Protein AF-A0AAD7NVA6-F1 (afdb_monomer)

Sequence (91 aa):
LCHDLWKMKFPAMPDLSIGLIFGCGLTEIKNSKGKRVAEANRLFKILVSESAFLIWKFRCDRRMSRKSYHSDSEIHNSWIACINKRLKMSI

Radius of gyration: 14.75 Å; Cα contacts (8 Å, |Δi|>4): 49; chains: 1; bounding box: 30×26×47 Å

Secondary structure (DSSP, 8-state):
-HHHHHHHH-S-PPP--HHHHHTTTT---B-TTS-B-HHHHHHHHHHHHHHHHHHHHHHHHHHHH------HHHHHHHHHHHHHHHHHTT-

Nearest PDB structures (foldseek):
  9e8g-assembly1_E  TM=2.806E-01  e=9.425E+00  Homo sapiens

pLDDT: mean 78.28, std 8.32, range [47.78, 88.81]

Foldseek 3Di:
DLVVVLVVPDPDDPDDDPCCLVCLLVDFDADPVRDGDPVSSLSSSQSSPLVVVLVVVQVVCCVPVVDDDDDPVRSVVSSVVSSVVVVVVVD

Structure (mmCIF, N/CA/C/O backbone):
data_AF-A0AAD7NVA6-F1
#
_entry.id   AF-A0AAD7NVA6-F1
#
loop_
_atom_site.group_PDB
_atom_site.id
_atom_site.type_symbol
_atom_site.label_atom_id
_atom_site.label_alt_id
_atom_site.label_comp_id
_atom_site.label_asym_id
_atom_site.label_entity_id
_atom_site.label_seq_id
_atom_site.pdbx_PDB_ins_code
_atom_site.Cartn_x
_atom_site.Cartn_y
_atom_site.Cartn_z
_atom_site.occupancy
_atom_site.B_iso_or_equiv
_atom_site.auth_seq_id
_atom_site.auth_comp_id
_atom_site.auth_asym_id
_atom_site.auth_atom_id
_atom_site.pdbx_PDB_model_num
ATOM 1 N N . LEU A 1 1 ? 6.444 -6.773 1.671 1.00 70.38 1 LEU A N 1
ATOM 2 C CA . LEU A 1 1 ? 6.444 -5.287 1.697 1.00 70.38 1 LEU A CA 1
ATOM 3 C C . LEU A 1 1 ? 5.256 -4.715 2.471 1.00 70.38 1 LEU A C 1
ATOM 5 O O . LEU A 1 1 ? 5.445 -4.243 3.582 1.00 70.38 1 LEU A O 1
ATOM 9 N N . CYS A 1 2 ? 4.031 -4.770 1.935 1.00 71.00 2 CYS A N 1
ATOM 10 C CA . CYS A 1 2 ? 2.855 -4.185 2.601 1.00 71.00 2 CYS A CA 1
ATOM 11 C C . CYS A 1 2 ? 2.547 -4.819 3.970 1.00 71.00 2 CYS A C 1
ATOM 13 O O . CYS A 1 2 ? 2.282 -4.113 4.939 1.00 71.00 2 CYS A O 1
ATOM 15 N N . HIS A 1 3 ? 2.613 -6.148 4.051 1.00 73.69 3 HIS A N 1
ATOM 16 C CA . HIS A 1 3 ? 2.350 -6.891 5.283 1.00 73.69 3 HIS A CA 1
ATOM 17 C C . HIS A 1 3 ? 3.405 -6.603 6.371 1.00 73.69 3 HIS A C 1
ATOM 19 O O . HIS A 1 3 ? 3.076 -6.531 7.553 1.00 73.69 3 HIS A O 1
ATOM 25 N N . ASP A 1 4 ? 4.658 -6.377 5.970 1.00 78.25 4 ASP A N 1
ATOM 26 C CA . ASP A 1 4 ? 5.771 -6.111 6.890 1.00 78.25 4 ASP A CA 1
ATOM 27 C C . ASP A 1 4 ? 5.646 -4.721 7.528 1.00 78.25 4 ASP A C 1
ATOM 29 O O . ASP A 1 4 ? 5.772 -4.589 8.743 1.00 78.25 4 ASP A O 1
ATOM 33 N N . LEU A 1 5 ? 5.294 -3.696 6.737 1.00 75.69 5 LEU A N 1
ATOM 34 C CA . LEU A 1 5 ? 5.006 -2.354 7.265 1.00 75.69 5 LEU A CA 1
ATOM 35 C C . LEU A 1 5 ? 3.775 -2.334 8.177 1.00 75.69 5 LEU A C 1
ATOM 37 O O . LEU A 1 5 ? 3.741 -1.578 9.146 1.00 75.69 5 LEU A O 1
ATOM 41 N N . TRP A 1 6 ? 2.762 -3.156 7.886 1.00 76.50 6 TRP A N 1
ATOM 42 C CA . TRP A 1 6 ? 1.581 -3.264 8.742 1.00 76.50 6 TRP A CA 1
ATOM 43 C C . TRP A 1 6 ? 1.932 -3.830 10.121 1.00 76.50 6 TRP A C 1
ATOM 45 O O . TRP A 1 6 ? 1.585 -3.230 11.141 1.00 76.50 6 TRP A O 1
ATOM 55 N N . LYS A 1 7 ? 2.680 -4.942 10.146 1.00 76.38 7 LYS A N 1
ATOM 56 C CA . LYS A 1 7 ? 3.109 -5.625 11.376 1.00 76.38 7 LYS A CA 1
ATOM 57 C C . LYS A 1 7 ? 3.928 -4.745 12.316 1.00 76.38 7 LYS A C 1
ATOM 59 O O . LYS A 1 7 ? 3.887 -4.962 13.520 1.00 76.38 7 LYS A O 1
ATOM 64 N N . MET A 1 8 ? 4.635 -3.741 11.795 1.00 75.69 8 MET A N 1
ATOM 65 C CA . MET A 1 8 ? 5.377 -2.790 12.629 1.00 75.69 8 MET A CA 1
ATOM 66 C C . MET A 1 8 ? 4.472 -1.931 13.522 1.00 75.69 8 MET A C 1
ATOM 68 O O . MET A 1 8 ? 4.910 -1.501 14.586 1.00 75.69 8 MET A O 1
ATOM 72 N N . LYS A 1 9 ? 3.231 -1.650 13.101 1.00 70.50 9 LYS A N 1
ATOM 73 C CA . LYS A 1 9 ? 2.344 -0.695 13.789 1.00 70.50 9 LYS A CA 1
ATOM 74 C C . LYS A 1 9 ? 1.094 -1.343 14.383 1.00 70.50 9 LYS A C 1
ATOM 76 O O . LYS A 1 9 ? 0.578 -0.841 15.379 1.00 70.50 9 LYS A O 1
ATOM 81 N N . PHE A 1 10 ? 0.607 -2.442 13.801 1.00 74.69 10 PHE A N 1
ATOM 82 C CA . PHE A 1 10 ? -0.603 -3.127 14.254 1.00 74.69 10 PHE A CA 1
ATOM 83 C C . PHE A 1 10 ? -0.457 -4.659 14.205 1.00 74.69 10 PHE A C 1
ATOM 85 O O . PHE A 1 10 ? 0.095 -5.195 13.244 1.00 74.69 10 PHE A O 1
ATOM 92 N N . PRO A 1 11 ? -0.995 -5.386 15.204 1.00 68.25 11 PRO A N 1
ATOM 93 C CA . PRO A 1 11 ? -0.782 -6.829 15.342 1.00 68.25 11 PRO A CA 1
ATOM 94 C C . PRO A 1 11 ? -1.620 -7.692 14.385 1.00 68.25 11 PRO A C 1
ATOM 96 O O . PRO A 1 11 ? -1.233 -8.821 14.103 1.00 68.25 11 PRO 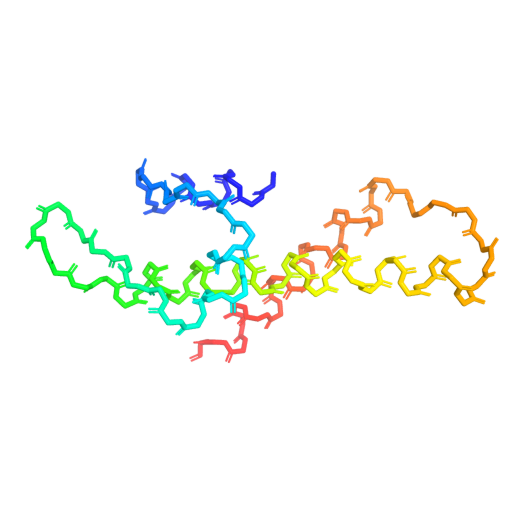A O 1
ATOM 99 N N . ALA A 1 12 ? -2.751 -7.190 13.872 1.00 69.75 12 ALA A N 1
ATOM 100 C CA . ALA A 1 12 ? -3.648 -7.954 13.003 1.00 69.75 12 ALA A CA 1
ATOM 101 C C . ALA A 1 12 ? -4.042 -7.140 11.768 1.00 69.75 12 ALA A C 1
ATOM 103 O O . ALA A 1 12 ? -4.504 -6.003 11.888 1.00 69.75 12 ALA A O 1
ATOM 104 N N . MET A 1 13 ? -3.828 -7.711 10.583 1.00 68.38 13 MET A N 1
ATOM 105 C CA . MET A 1 13 ? -4.317 -7.170 9.314 1.00 68.38 13 MET A CA 1
ATOM 106 C C . MET A 1 13 ? -5.605 -7.908 8.937 1.00 68.38 13 MET A C 1
ATOM 108 O O . MET A 1 13 ? -5.652 -9.127 9.110 1.00 68.38 13 MET A O 1
ATOM 112 N N . PRO A 1 14 ? -6.644 -7.219 8.438 1.00 73.38 14 PRO A N 1
ATOM 113 C CA . PRO A 1 14 ? -7.802 -7.899 7.871 1.00 73.38 14 PRO A CA 1
ATOM 114 C C . PRO A 1 14 ? -7.405 -8.694 6.621 1.00 73.38 14 PRO A C 1
ATOM 116 O O . PRO A 1 14 ? -6.477 -8.309 5.904 1.00 73.38 14 PRO A O 1
ATOM 119 N N . ASP A 1 15 ? -8.119 -9.790 6.366 1.00 77.56 15 ASP A N 1
ATOM 120 C CA . ASP A 1 15 ? -7.868 -10.633 5.199 1.00 77.56 15 ASP A CA 1
ATOM 121 C C . ASP A 1 15 ? -8.147 -9.871 3.896 1.00 77.56 15 ASP A C 1
ATOM 123 O O . ASP A 1 15 ? -9.179 -9.209 3.744 1.00 77.56 15 ASP A O 1
ATOM 127 N N . LEU A 1 16 ? -7.198 -9.921 2.963 1.00 77.25 16 LEU A N 1
ATOM 128 C CA . LEU A 1 16 ? -7.201 -9.073 1.777 1.00 77.25 16 LEU A CA 1
ATOM 129 C C . LEU A 1 16 ? -8.002 -9.737 0.653 1.00 77.25 16 LEU A C 1
ATOM 131 O O . LEU A 1 16 ? -7.462 -10.465 -0.175 1.00 77.25 16 LEU A O 1
ATOM 135 N N . SER A 1 17 ? -9.300 -9.453 0.587 1.00 82.44 17 SER A N 1
ATOM 136 C CA . SER A 1 17 ? -10.128 -9.851 -0.555 1.00 82.44 17 SER A CA 1
ATOM 137 C C . SER A 1 17 ? -10.129 -8.780 -1.651 1.00 82.44 17 SER A C 1
ATOM 139 O O . SER A 1 17 ? -9.925 -7.595 -1.386 1.00 82.44 17 SER A O 1
ATOM 141 N N . ILE A 1 18 ? -10.416 -9.168 -2.899 1.00 80.06 18 ILE A N 1
ATOM 142 C CA . ILE A 1 18 ? -10.588 -8.211 -4.011 1.00 80.06 18 ILE A CA 1
ATOM 143 C C . ILE A 1 18 ? -11.656 -7.164 -3.659 1.00 80.06 18 ILE A C 1
ATOM 145 O O . ILE A 1 18 ? -11.458 -5.972 -3.893 1.00 80.06 18 ILE A O 1
ATOM 149 N N . GLY A 1 19 ? -12.750 -7.596 -3.025 1.00 81.69 19 GLY A N 1
ATOM 150 C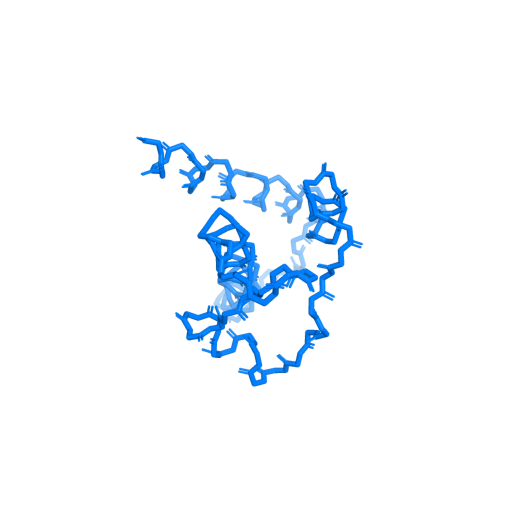 CA . GLY A 1 19 ? -13.790 -6.699 -2.522 1.00 81.69 19 GLY A CA 1
ATOM 151 C C . GLY A 1 19 ? -13.260 -5.706 -1.485 1.00 81.69 19 GLY A C 1
ATOM 152 O O . GLY A 1 19 ? -13.616 -4.534 -1.533 1.00 81.69 19 GLY A O 1
ATOM 153 N N . LEU A 1 20 ? -12.350 -6.133 -0.606 1.00 82.19 20 LEU A N 1
ATOM 154 C CA . LEU A 1 20 ? -11.711 -5.252 0.371 1.00 82.19 20 LEU A CA 1
ATOM 155 C C . LEU A 1 20 ? -10.722 -4.272 -0.274 1.00 82.19 20 LEU A C 1
ATOM 157 O O . LEU A 1 20 ? -10.583 -3.151 0.207 1.00 82.19 20 LEU A O 1
ATOM 161 N N . ILE A 1 21 ? -10.059 -4.657 -1.367 1.00 83.69 21 ILE A N 1
ATOM 162 C CA . ILE A 1 21 ? -9.172 -3.760 -2.122 1.00 83.69 21 ILE A CA 1
ATOM 163 C C . ILE A 1 21 ? -9.988 -2.633 -2.764 1.00 83.69 21 ILE A C 1
ATOM 165 O O . ILE A 1 21 ? -9.664 -1.459 -2.578 1.00 83.69 21 ILE A O 1
ATOM 169 N N . PHE A 1 22 ? -11.078 -2.968 -3.461 1.00 81.00 22 PHE A N 1
ATOM 170 C CA . PHE A 1 22 ? -11.973 -1.965 -4.052 1.00 81.00 22 PHE A CA 1
ATOM 171 C C . PHE A 1 22 ? -12.726 -1.154 -2.989 1.00 81.00 22 PHE A C 1
ATOM 173 O O . PHE A 1 22 ? -12.923 0.049 -3.145 1.00 81.00 22 PHE A O 1
ATOM 180 N N . GLY A 1 23 ? -13.096 -1.796 -1.882 1.00 82.44 23 GLY A N 1
ATOM 181 C CA . GLY A 1 23 ? -13.790 -1.197 -0.748 1.00 82.44 23 GLY A CA 1
ATOM 182 C C . GLY A 1 23 ? -12.883 -0.555 0.302 1.00 82.44 23 GLY A C 1
ATOM 183 O O . GLY A 1 23 ? -13.391 -0.142 1.339 1.00 82.44 23 GLY A O 1
ATOM 184 N N . CYS A 1 24 ? -11.569 -0.432 0.073 1.00 83.19 24 CYS A N 1
ATOM 185 C CA . CYS A 1 24 ? -10.614 -0.014 1.111 1.00 83.19 24 CYS A CA 1
ATOM 186 C C . CYS A 1 24 ? -10.910 1.368 1.718 1.00 83.19 24 CYS A C 1
ATOM 188 O O . CYS A 1 24 ? -10.525 1.649 2.851 1.00 83.19 24 CYS A O 1
ATOM 190 N N . GLY A 1 25 ? -11.618 2.233 0.983 1.00 78.00 25 GLY A N 1
ATOM 191 C CA . GLY A 1 25 ? -12.071 3.536 1.469 1.00 78.00 25 GLY A CA 1
ATOM 192 C C . GLY A 1 25 ? -13.225 3.486 2.477 1.00 78.00 25 GLY A C 1
ATOM 193 O O . GLY A 1 25 ? -13.409 4.464 3.196 1.00 78.00 25 GLY A O 1
ATOM 194 N N . LEU A 1 26 ? -13.970 2.378 2.525 1.00 79.62 26 LEU A N 1
ATOM 195 C CA . LEU A 1 26 ? -15.115 2.122 3.409 1.00 79.62 26 LEU A CA 1
ATOM 196 C C . LEU A 1 26 ? -14.758 1.180 4.572 1.00 79.62 26 LEU A C 1
ATOM 198 O O . LEU A 1 26 ? -15.573 0.970 5.468 1.00 79.62 26 LEU A O 1
ATOM 202 N N . THR A 1 27 ? -13.555 0.600 4.567 1.00 76.69 27 THR A N 1
ATOM 203 C CA . THR A 1 27 ? -13.127 -0.365 5.581 1.00 76.69 27 THR A CA 1
ATOM 204 C C . THR A 1 27 ? -12.916 0.299 6.938 1.00 76.69 27 THR A C 1
ATOM 206 O O . THR A 1 27 ? -12.132 1.238 7.081 1.00 76.69 27 THR A O 1
ATOM 209 N N . GLU A 1 28 ? -13.560 -0.258 7.964 1.00 76.81 28 GLU A N 1
ATOM 210 C CA . GLU A 1 28 ? -13.373 0.141 9.355 1.00 76.81 28 GLU A CA 1
ATOM 211 C C . GLU A 1 28 ? -12.626 -0.933 10.142 1.00 76.81 28 GLU A C 1
ATOM 213 O O . GLU A 1 28 ? -13.193 -1.925 10.596 1.00 76.81 28 GLU A O 1
ATOM 218 N N . ILE A 1 29 ? -11.341 -0.696 10.356 1.00 74.00 29 ILE A N 1
ATOM 219 C CA . ILE A 1 29 ? -10.495 -1.431 11.282 1.00 74.00 29 ILE A CA 1
ATOM 220 C C . ILE A 1 29 ? -10.860 -1.009 12.699 1.00 74.00 29 ILE A C 1
ATOM 222 O O . ILE A 1 29 ? -10.678 0.135 13.141 1.00 74.00 29 ILE A O 1
ATOM 226 N N . LYS A 1 30 ? -11.411 -1.981 13.414 1.00 75.19 30 LYS A N 1
ATOM 227 C CA . LYS A 1 30 ? -11.777 -1.876 14.819 1.00 75.19 30 LYS A CA 1
ATOM 228 C C . LYS A 1 30 ? -10.698 -2.563 15.647 1.00 75.19 30 LYS A C 1
ATOM 230 O O . LYS A 1 30 ? -10.182 -3.609 15.267 1.00 75.19 30 LYS A O 1
ATOM 235 N N . ASN A 1 31 ? -10.346 -1.966 16.780 1.00 67.81 31 ASN A N 1
ATOM 236 C CA . ASN A 1 31 ? -9.481 -2.609 17.765 1.00 67.81 31 ASN A CA 1
ATOM 237 C C . ASN A 1 31 ? -10.244 -3.747 18.476 1.00 67.81 31 ASN A C 1
ATOM 239 O O . ASN A 1 31 ? -11.470 -3.803 18.418 1.00 67.81 31 ASN A O 1
ATOM 243 N N . SER A 1 32 ? -9.540 -4.573 19.252 1.00 63.84 32 SER A N 1
ATOM 244 C CA . SER A 1 32 ? -10.095 -5.594 20.156 1.00 63.84 32 SER A CA 1
ATOM 245 C C . SER A 1 32 ? -11.208 -5.061 21.080 1.00 63.84 32 SER A C 1
ATOM 247 O O . SER A 1 32 ? -12.105 -5.802 21.460 1.00 63.84 32 SER A O 1
ATOM 249 N N . LYS A 1 33 ? -11.218 -3.752 21.374 1.00 62.75 33 LYS A N 1
ATOM 250 C CA . LYS A 1 33 ? -12.269 -3.062 22.150 1.00 62.75 33 LYS A CA 1
ATOM 251 C C . LYS A 1 33 ? -13.443 -2.521 21.309 1.00 62.75 33 LYS A C 1
ATOM 253 O O . LYS A 1 33 ? -14.184 -1.667 21.783 1.00 62.75 33 LYS A O 1
ATOM 258 N N . GLY A 1 34 ? -13.557 -2.892 20.033 1.00 62.38 34 GLY A N 1
ATOM 259 C CA . GLY A 1 34 ? -14.607 -2.429 19.113 1.00 62.38 34 GLY A CA 1
ATOM 260 C C . GLY A 1 34 ? -14.495 -0.966 18.656 1.00 62.38 34 GLY A C 1
ATOM 261 O O . GLY A 1 34 ? -15.256 -0.535 17.790 1.00 62.38 34 GLY A O 1
ATOM 262 N N . LYS A 1 35 ? -13.538 -0.192 19.187 1.00 68.69 35 LYS A N 1
ATOM 263 C CA . LYS A 1 35 ? -13.303 1.201 18.780 1.00 68.69 35 LYS A CA 1
ATOM 264 C C . LYS A 1 35 ? -12.613 1.274 17.421 1.00 68.69 35 LYS A C 1
ATOM 266 O O . LYS A 1 35 ? -11.623 0.579 17.188 1.00 68.69 35 LYS A O 1
ATOM 271 N N . ARG A 1 36 ? -13.110 2.166 16.559 1.00 70.75 36 ARG A N 1
ATOM 272 C CA . ARG A 1 36 ? -12.461 2.540 15.296 1.00 70.75 36 ARG A CA 1
ATOM 273 C C . ARG A 1 36 ? -11.083 3.123 15.589 1.00 70.75 36 ARG A C 1
ATOM 275 O O . ARG A 1 36 ? -10.965 4.042 16.398 1.00 70.75 36 ARG A O 1
ATOM 282 N N . VAL A 1 37 ? -10.055 2.608 14.924 1.00 77.69 37 VAL A N 1
ATOM 283 C CA . VAL A 1 37 ? -8.700 3.159 15.019 1.00 77.69 37 VAL A CA 1
ATOM 284 C C . VAL A 1 37 ? -8.451 3.977 13.762 1.00 77.69 37 VAL A C 1
ATOM 286 O O . VAL A 1 37 ? -8.096 3.429 12.722 1.00 77.69 37 VAL A O 1
ATOM 289 N N . ALA A 1 38 ? -8.662 5.293 13.853 1.00 77.25 38 ALA A N 1
ATOM 290 C CA . ALA A 1 38 ? -8.518 6.207 12.716 1.00 77.25 38 ALA A CA 1
ATOM 291 C C . ALA A 1 38 ? -7.137 6.080 12.045 1.00 77.25 38 ALA A C 1
ATOM 293 O O . ALA A 1 38 ? -7.044 5.985 10.823 1.00 77.25 38 ALA A O 1
ATOM 294 N N . GLU A 1 39 ? -6.083 5.950 12.852 1.00 78.25 39 GLU A N 1
ATOM 295 C CA . GLU A 1 39 ? -4.707 5.750 12.387 1.00 78.25 39 GLU A CA 1
ATOM 296 C C . GLU A 1 39 ? -4.509 4.440 11.611 1.00 78.25 39 GLU A C 1
ATOM 298 O O . GLU A 1 39 ? -3.790 4.411 10.611 1.00 78.25 39 GLU A O 1
ATOM 303 N N . ALA A 1 40 ? -5.166 3.357 12.039 1.00 79.75 40 ALA A N 1
ATOM 304 C CA . ALA A 1 40 ? -5.098 2.064 11.364 1.00 79.75 40 ALA A CA 1
ATOM 305 C C . ALA A 1 40 ? -5.878 2.096 10.048 1.00 79.75 40 ALA A C 1
ATOM 307 O O . ALA A 1 40 ? -5.357 1.658 9.025 1.00 79.75 40 ALA A O 1
ATOM 308 N N . ASN A 1 41 ? -7.081 2.682 10.049 1.00 82.44 41 ASN A N 1
ATOM 309 C CA . ASN A 1 41 ? -7.881 2.886 8.837 1.00 82.44 41 ASN A CA 1
ATOM 310 C C . ASN A 1 41 ? -7.113 3.684 7.795 1.00 82.44 41 ASN A C 1
ATOM 312 O O . ASN A 1 41 ? -7.077 3.321 6.621 1.00 82.44 41 ASN A O 1
ATOM 316 N N . ARG A 1 42 ? -6.472 4.766 8.235 1.00 82.31 42 ARG A N 1
ATOM 317 C CA . ARG A 1 42 ? -5.684 5.626 7.365 1.00 82.31 42 ARG A CA 1
ATOM 318 C C . ARG A 1 42 ? -4.501 4.881 6.763 1.00 82.31 42 ARG A C 1
ATOM 320 O O . ARG A 1 42 ? -4.328 4.913 5.546 1.00 82.31 42 ARG A O 1
ATOM 327 N N . LEU A 1 43 ? -3.712 4.199 7.596 1.00 83.88 43 LEU A N 1
ATOM 328 C CA . LEU A 1 43 ? -2.564 3.427 7.128 1.00 83.88 43 LEU A CA 1
ATOM 329 C C . LEU A 1 43 ? -3.002 2.325 6.156 1.00 83.88 43 LEU A C 1
ATOM 331 O O . LEU A 1 43 ? -2.389 2.163 5.106 1.00 83.88 43 LEU A O 1
ATOM 335 N N . PHE A 1 44 ? -4.086 1.615 6.469 1.00 84.12 44 PHE A N 1
ATOM 336 C CA . PHE A 1 44 ? -4.623 0.550 5.629 1.00 84.12 44 PHE A CA 1
ATOM 337 C C . PHE A 1 44 ? -5.061 1.081 4.270 1.00 84.12 44 PHE A C 1
ATOM 339 O O . PHE A 1 44 ? -4.668 0.539 3.241 1.00 84.12 44 PHE A O 1
ATOM 346 N N . LYS A 1 45 ? -5.814 2.185 4.265 1.00 86.19 45 LYS A N 1
ATOM 347 C CA . LYS A 1 45 ? -6.267 2.836 3.039 1.00 86.19 45 LYS A CA 1
ATOM 348 C C . LYS A 1 45 ? -5.085 3.219 2.156 1.00 86.19 45 LYS A C 1
ATOM 350 O O . LYS A 1 45 ? -5.092 2.846 0.993 1.00 86.19 45 LYS A O 1
ATOM 355 N N . ILE A 1 46 ? -4.065 3.884 2.711 1.00 86.50 46 ILE A N 1
ATOM 356 C CA . ILE A 1 46 ? -2.856 4.276 1.967 1.00 86.50 46 ILE A CA 1
ATOM 357 C C . ILE A 1 46 ? -2.152 3.041 1.396 1.00 86.50 46 ILE A C 1
ATOM 359 O O . ILE A 1 46 ? -1.854 2.991 0.207 1.00 86.50 46 ILE A O 1
ATOM 363 N N . LEU A 1 47 ? -1.900 2.030 2.226 1.00 85.56 47 LEU A N 1
ATOM 364 C CA . LEU A 1 47 ? -1.172 0.836 1.806 1.00 85.56 47 LEU A CA 1
ATOM 365 C C . LEU A 1 47 ? -1.888 0.084 0.681 1.00 85.56 47 LEU A C 1
ATOM 367 O O . LEU A 1 47 ? -1.257 -0.283 -0.313 1.00 85.56 47 LEU A O 1
ATOM 371 N N . VAL A 1 48 ? -3.195 -0.130 0.820 1.00 86.81 48 VAL A N 1
ATOM 372 C CA . VAL A 1 48 ? -3.994 -0.881 -0.152 1.00 86.81 48 VAL A CA 1
ATOM 373 C C . VAL A 1 48 ? -4.202 -0.075 -1.431 1.00 86.81 48 VAL A C 1
ATOM 375 O O . VAL A 1 48 ? -3.989 -0.614 -2.518 1.00 86.81 48 VAL A O 1
ATOM 378 N N . SER A 1 49 ? -4.544 1.214 -1.329 1.00 87.50 49 SER A N 1
ATOM 379 C CA . SER A 1 49 ? -4.788 2.052 -2.505 1.00 87.50 49 SER A CA 1
ATOM 380 C C . SER A 1 49 ? -3.527 2.256 -3.338 1.00 87.50 49 SER A C 1
ATOM 382 O O . SER A 1 49 ? -3.575 2.114 -4.557 1.00 87.50 49 SER A O 1
ATOM 384 N N . GLU A 1 50 ? -2.388 2.549 -2.702 1.00 88.12 50 GLU A N 1
ATOM 385 C CA . GLU A 1 50 ? -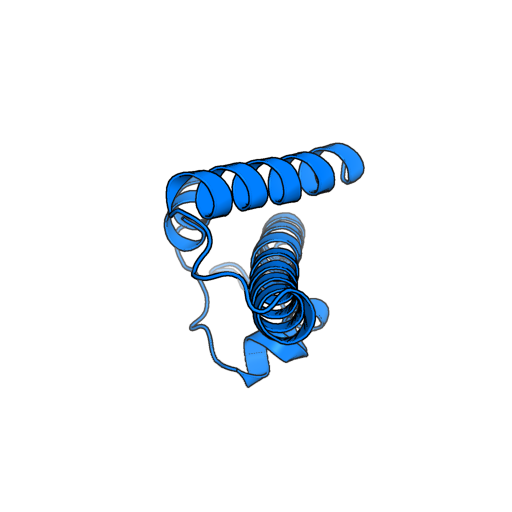1.132 2.776 -3.4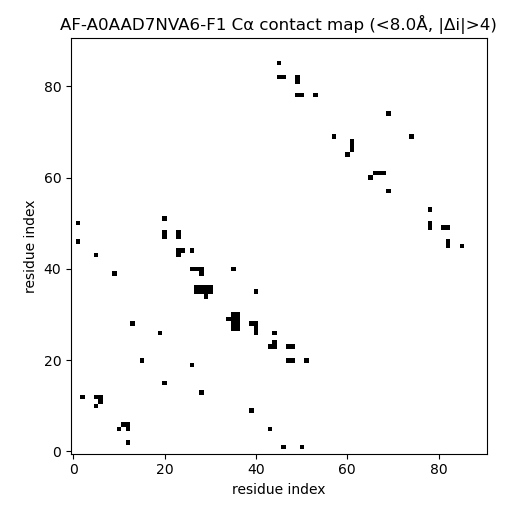24 1.00 88.12 50 GLU A CA 1
ATOM 386 C C . GLU A 1 50 ? -0.582 1.481 -4.027 1.00 88.12 50 GLU A C 1
ATOM 388 O O . GLU A 1 50 ? -0.095 1.479 -5.158 1.00 88.12 50 GLU A O 1
ATOM 393 N N . SER A 1 51 ? -0.729 0.350 -3.330 1.00 87.75 51 SER A N 1
ATOM 394 C CA . SER A 1 51 ? -0.344 -0.951 -3.887 1.00 87.75 51 SER A CA 1
ATOM 395 C C . SER A 1 51 ? -1.199 -1.312 -5.106 1.00 87.75 51 SER A C 1
ATOM 397 O O . SER A 1 51 ? -0.656 -1.714 -6.135 1.00 87.75 51 SER A O 1
ATOM 399 N N . ALA A 1 52 ? -2.520 -1.111 -5.041 1.00 88.50 52 ALA A N 1
ATOM 400 C CA . ALA A 1 52 ? -3.418 -1.337 -6.174 1.00 88.50 52 ALA A CA 1
ATOM 401 C C . ALA A 1 52 ? -3.113 -0.396 -7.352 1.00 88.50 52 ALA A C 1
ATOM 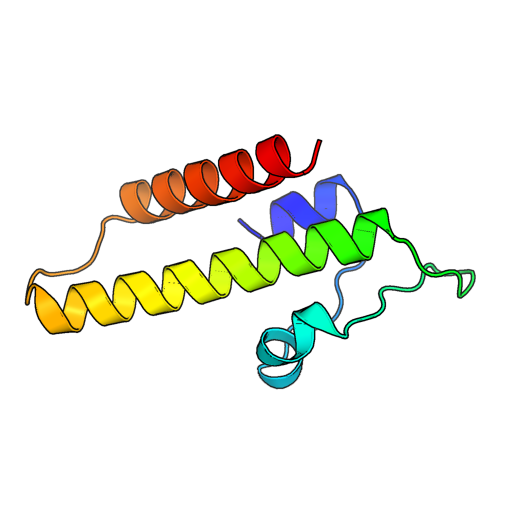403 O O . ALA A 1 52 ? -3.062 -0.842 -8.501 1.00 88.50 52 ALA A O 1
ATOM 404 N N . PHE A 1 53 ? -2.848 0.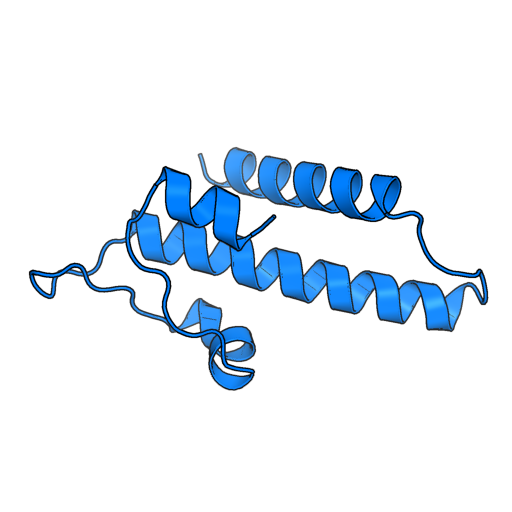883 -7.073 1.00 88.56 53 PHE A N 1
ATOM 405 C CA . PHE A 1 53 ? -2.468 1.869 -8.083 1.00 88.56 53 PHE A CA 1
ATOM 406 C C . PHE A 1 53 ? -1.167 1.490 -8.798 1.00 88.56 53 PHE A C 1
ATOM 408 O O . PHE A 1 53 ? -1.105 1.559 -10.023 1.00 88.56 53 PHE A O 1
ATOM 415 N N . LEU A 1 54 ? -0.141 1.046 -8.068 1.00 86.81 54 LEU A N 1
ATOM 416 C CA . LEU A 1 54 ? 1.126 0.616 -8.663 1.00 86.81 54 LEU A CA 1
ATOM 417 C C . LEU A 1 54 ? 0.967 -0.644 -9.513 1.00 86.81 54 LEU A C 1
ATOM 419 O O . LEU A 1 54 ? 1.490 -0.685 -10.625 1.00 86.81 54 LEU A O 1
ATOM 423 N N . ILE A 1 55 ? 0.198 -1.633 -9.046 1.00 87.12 55 ILE A N 1
ATOM 424 C CA . ILE A 1 55 ? -0.134 -2.821 -9.845 1.00 87.12 55 ILE A CA 1
ATOM 425 C C . ILE A 1 55 ? -0.805 -2.394 -11.152 1.00 87.12 55 ILE A C 1
ATOM 427 O O . ILE A 1 55 ? -0.392 -2.824 -12.229 1.00 87.12 55 ILE A O 1
ATOM 431 N N . TRP A 1 56 ? -1.815 -1.525 -11.073 1.00 88.81 56 TRP A N 1
ATOM 432 C CA . TRP A 1 56 ? -2.497 -1.001 -12.252 1.00 88.81 56 TRP A CA 1
ATOM 433 C C . TRP A 1 56 ? -1.531 -0.259 -13.184 1.00 88.81 56 TRP A C 1
ATOM 435 O O . TRP A 1 56 ? -1.479 -0.560 -14.377 1.00 88.81 56 TRP A O 1
ATOM 445 N N . LYS A 1 57 ? -0.697 0.632 -12.637 1.00 87.25 57 LYS A N 1
ATOM 446 C CA . LYS A 1 57 ? 0.293 1.407 -13.389 1.00 87.25 57 LYS A CA 1
ATOM 447 C C . LYS A 1 57 ? 1.266 0.501 -14.141 1.00 87.25 57 LYS A C 1
ATOM 449 O O . LYS A 1 57 ? 1.439 0.688 -15.339 1.00 87.25 57 LYS A O 1
ATOM 454 N N . PHE A 1 58 ? 1.842 -0.506 -13.486 1.00 85.56 58 PHE A N 1
ATOM 455 C CA . PHE A 1 58 ? 2.762 -1.449 -14.130 1.00 85.56 58 PHE A CA 1
ATOM 456 C C . PHE A 1 58 ? 2.082 -2.287 -15.220 1.00 85.56 58 PHE A C 1
ATOM 458 O O . PHE A 1 58 ? 2.694 -2.592 -16.244 1.00 85.56 58 PHE A O 1
ATOM 465 N N . ARG A 1 59 ? 0.799 -2.641 -15.054 1.00 84.00 59 ARG A N 1
ATOM 466 C CA . ARG A 1 59 ? 0.035 -3.324 -16.114 1.00 84.00 59 ARG A CA 1
ATOM 467 C C . ARG A 1 59 ? -0.206 -2.419 -17.319 1.00 84.00 59 ARG A C 1
ATOM 469 O O . ARG A 1 59 ? -0.074 -2.876 -18.454 1.00 84.00 59 ARG A O 1
ATOM 476 N N . CYS A 1 60 ? -0.547 -1.157 -17.079 1.00 85.12 60 CYS A N 1
ATOM 477 C CA . CYS A 1 60 ? -0.722 -0.152 -18.121 1.00 85.12 60 CYS A CA 1
ATOM 478 C C . CYS A 1 60 ? 0.591 0.120 -18.865 1.00 85.12 60 CYS A C 1
ATOM 480 O O . CYS A 1 60 ? 0.600 0.108 -20.095 1.00 85.12 60 CYS A O 1
ATOM 482 N N . ASP A 1 61 ? 1.699 0.282 -18.143 1.00 83.75 61 ASP A N 1
ATOM 483 C CA . ASP A 1 61 ? 3.013 0.566 -18.725 1.00 83.75 61 ASP A CA 1
ATOM 484 C C . ASP A 1 61 ? 3.534 -0.606 -19.572 1.00 83.75 61 ASP A C 1
ATOM 486 O O . ASP A 1 61 ? 4.029 -0.416 -20.684 1.00 83.75 61 ASP A O 1
ATOM 490 N N . ARG A 1 62 ? 3.287 -1.847 -19.129 1.00 80.19 62 ARG A N 1
ATOM 491 C CA . ARG A 1 62 ? 3.528 -3.052 -19.939 1.00 80.19 62 ARG A CA 1
ATOM 492 C C . ARG A 1 62 ? 2.722 -3.044 -21.240 1.00 80.19 62 ARG A C 1
ATOM 494 O O . ARG A 1 62 ? 3.245 -3.402 -22.293 1.00 80.19 62 ARG A O 1
ATOM 501 N N . ARG A 1 63 ? 1.441 -2.666 -21.174 1.00 81.75 63 ARG A N 1
ATOM 502 C CA . ARG A 1 63 ? 0.551 -2.647 -22.345 1.00 81.75 63 ARG A CA 1
ATOM 503 C C . ARG A 1 63 ? 0.949 -1.565 -23.351 1.00 81.75 63 ARG A C 1
ATOM 505 O O . ARG A 1 63 ? 0.838 -1.805 -24.548 1.00 81.75 63 ARG A O 1
ATOM 512 N N . MET A 1 64 ? 1.386 -0.400 -22.874 1.00 75.75 64 MET A N 1
ATOM 513 C CA . MET A 1 64 ? 1.717 0.752 -23.718 1.00 75.75 64 MET A CA 1
ATOM 514 C C . MET A 1 64 ? 3.149 0.712 -24.257 1.00 75.75 64 MET A C 1
ATOM 516 O O . MET A 1 64 ? 3.348 0.939 -25.445 1.00 75.75 64 MET A O 1
ATOM 520 N N . SER A 1 65 ? 4.147 0.407 -23.423 1.00 69.31 65 SER A N 1
ATOM 521 C CA . SER A 1 65 ? 5.556 0.510 -23.828 1.00 69.31 65 SER A CA 1
ATOM 522 C C . SER A 1 65 ? 6.084 -0.713 -24.583 1.00 69.31 65 SER A C 1
ATOM 524 O O . SER A 1 65 ? 7.171 -0.638 -25.154 1.00 69.31 65 SER A O 1
ATOM 526 N N . ARG A 1 66 ? 5.365 -1.851 -24.568 1.00 65.75 66 ARG A N 1
ATOM 527 C CA . ARG A 1 66 ? 5.843 -3.171 -25.042 1.00 65.75 66 ARG A CA 1
ATOM 528 C C . ARG A 1 66 ? 7.199 -3.607 -24.445 1.00 65.75 66 ARG A C 1
ATOM 530 O O . ARG A 1 66 ? 7.725 -4.638 -24.858 1.00 65.75 66 ARG A O 1
ATOM 537 N N . LYS A 1 67 ? 7.764 -2.877 -23.472 1.00 62.38 67 LYS A N 1
ATOM 538 C CA . LYS A 1 67 ? 8.991 -3.257 -22.767 1.00 62.38 67 LYS A CA 1
ATOM 539 C C . LYS A 1 67 ? 8.692 -4.339 -21.733 1.00 62.38 67 LYS A C 1
ATOM 541 O O . LYS A 1 67 ? 7.643 -4.353 -21.086 1.00 62.38 67 LYS A O 1
ATOM 546 N N . SER A 1 68 ? 9.637 -5.265 -21.615 1.00 65.44 68 SER A N 1
ATOM 547 C CA . SER A 1 68 ? 9.632 -6.345 -20.637 1.00 65.44 68 SER A CA 1
ATOM 548 C C . SER A 1 68 ? 9.7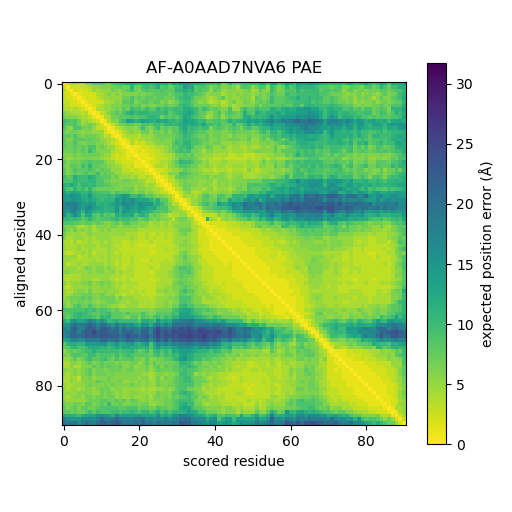58 -5.812 -19.209 1.00 65.44 68 SER A C 1
ATOM 550 O O . SER A 1 68 ? 10.415 -4.803 -18.985 1.00 65.44 68 SER A O 1
ATOM 552 N N . TYR A 1 69 ? 9.101 -6.535 -18.297 1.00 65.88 69 TYR A N 1
ATOM 553 C CA . TYR A 1 69 ? 9.162 -6.512 -16.830 1.00 65.88 69 TYR A CA 1
ATOM 554 C C . TYR A 1 69 ? 10.056 -5.442 -16.176 1.00 65.88 69 TYR A C 1
ATOM 556 O O . TYR A 1 69 ? 11.270 -5.444 -16.353 1.00 65.88 69 TYR A O 1
ATOM 564 N N . HIS A 1 70 ? 9.448 -4.601 -15.330 1.00 70.94 70 HIS A N 1
ATOM 565 C CA . HIS A 1 70 ? 10.192 -3.797 -14.357 1.00 70.94 70 HIS A CA 1
ATOM 566 C C . HIS A 1 70 ? 11.025 -4.711 -13.462 1.00 70.94 70 HIS A C 1
ATOM 568 O O . HIS A 1 70 ? 10.545 -5.771 -13.051 1.00 70.94 70 HIS A O 1
ATOM 574 N N . SER A 1 71 ? 12.247 -4.287 -13.149 1.00 79.94 71 SER A N 1
ATOM 575 C CA . SER A 1 71 ? 13.093 -5.029 -12.214 1.00 79.94 71 SER A CA 1
ATOM 576 C C . SER A 1 71 ? 12.496 -4.969 -10.808 1.00 79.94 71 SER A C 1
ATOM 578 O O . SER A 1 71 ? 11.894 -3.961 -10.427 1.00 79.94 71 SER A O 1
ATOM 580 N N . ASP A 1 72 ? 12.704 -6.007 -9.998 1.00 79.06 72 ASP A N 1
ATOM 581 C CA . ASP A 1 72 ? 12.192 -6.050 -8.619 1.00 79.06 72 ASP A CA 1
ATOM 582 C C . ASP A 1 72 ? 12.655 -4.844 -7.783 1.00 79.06 72 ASP A C 1
ATOM 584 O O . ASP A 1 72 ? 11.900 -4.312 -6.967 1.00 79.06 72 ASP A O 1
ATOM 588 N N . SER A 1 73 ? 13.867 -4.347 -8.043 1.00 81.88 73 SER A N 1
ATOM 589 C CA . SER A 1 73 ? 14.415 -3.132 -7.434 1.00 81.88 73 SER A CA 1
ATOM 590 C C . SER A 1 73 ? 13.652 -1.864 -7.831 1.00 81.88 73 SER A C 1
ATOM 592 O O . SER A 1 73 ? 13.381 -1.016 -6.982 1.00 81.88 73 SER A O 1
ATOM 594 N N . GLU A 1 74 ? 13.253 -1.730 -9.096 1.00 82.19 74 GLU A N 1
ATOM 595 C CA . GLU A 1 74 ? 12.462 -0.594 -9.581 1.00 82.19 74 GLU A CA 1
ATOM 596 C C . GLU A 1 74 ? 11.050 -0.611 -8.998 1.00 82.19 74 GLU A C 1
ATOM 598 O O . GLU A 1 74 ? 10.531 0.436 -8.597 1.00 82.19 74 GLU A O 1
ATOM 603 N N . ILE A 1 75 ? 10.443 -1.799 -8.905 1.00 83.56 75 ILE A N 1
ATOM 604 C CA . ILE A 1 75 ? 9.137 -2.006 -8.271 1.00 83.56 75 ILE A CA 1
ATOM 605 C C . ILE A 1 75 ? 9.213 -1.606 -6.797 1.00 83.56 75 ILE A C 1
ATOM 607 O O . ILE A 1 75 ? 8.383 -0.828 -6.322 1.00 83.56 75 ILE A O 1
ATOM 611 N N . HIS A 1 76 ? 10.233 -2.087 -6.086 1.00 85.25 76 HIS A N 1
ATOM 612 C CA . HIS A 1 76 ? 10.448 -1.795 -4.675 1.00 85.25 76 HIS A CA 1
ATOM 613 C C . HIS A 1 76 ? 10.676 -0.300 -4.417 1.00 85.25 76 HIS A C 1
ATOM 615 O O . HIS A 1 76 ? 9.978 0.299 -3.596 1.00 85.25 76 HIS A O 1
ATOM 621 N N . ASN A 1 77 ? 11.586 0.329 -5.164 1.00 85.88 77 ASN A N 1
ATOM 622 C CA . ASN A 1 77 ? 11.895 1.753 -5.026 1.00 85.88 77 ASN A CA 1
ATOM 623 C C . ASN A 1 77 ? 10.686 2.632 -5.367 1.00 85.88 77 ASN A C 1
ATOM 625 O O . ASN A 1 77 ? 10.398 3.594 -4.651 1.00 85.88 77 ASN A O 1
ATOM 629 N N . SER A 1 78 ? 9.933 2.277 -6.412 1.00 85.00 78 SER A N 1
ATOM 630 C CA . SER A 1 78 ? 8.695 2.973 -6.778 1.00 85.00 78 SER A CA 1
ATOM 631 C C . SER A 1 78 ? 7.644 2.868 -5.676 1.00 85.00 78 SER A C 1
ATOM 633 O O . SER A 1 78 ? 6.988 3.860 -5.354 1.00 85.00 78 SER A O 1
ATOM 635 N N . TRP A 1 79 ? 7.501 1.688 -5.071 1.00 86.69 79 TRP A N 1
ATOM 636 C CA . TRP A 1 79 ? 6.566 1.453 -3.976 1.00 86.69 79 TRP A CA 1
ATOM 637 C C . TRP A 1 79 ? 6.929 2.254 -2.723 1.00 86.69 79 TRP A C 1
ATOM 639 O O . TRP A 1 79 ? 6.075 2.961 -2.183 1.00 86.69 79 TRP A O 1
ATOM 649 N N . ILE A 1 80 ? 8.203 2.245 -2.318 1.00 85.69 80 ILE A N 1
ATOM 650 C CA . ILE A 1 80 ? 8.702 3.053 -1.195 1.00 85.69 80 ILE A CA 1
ATOM 651 C C . ILE A 1 80 ? 8.483 4.545 -1.452 1.00 85.69 80 ILE A C 1
ATOM 653 O O . ILE A 1 80 ? 7.956 5.247 -0.588 1.00 85.69 80 ILE A O 1
ATOM 657 N N . ALA A 1 81 ? 8.853 5.044 -2.634 1.00 87.38 81 ALA A N 1
ATOM 658 C CA . ALA A 1 81 ? 8.694 6.454 -2.981 1.00 87.38 81 ALA A CA 1
ATOM 659 C C . ALA A 1 81 ? 7.219 6.888 -2.939 1.00 87.38 81 ALA A C 1
ATOM 661 O O . ALA A 1 81 ? 6.893 7.964 -2.433 1.00 87.38 81 ALA A O 1
ATOM 662 N N . CYS A 1 82 ? 6.325 6.033 -3.432 1.00 86.62 82 CYS A N 1
ATOM 663 C CA . CYS A 1 82 ? 4.887 6.261 -3.469 1.00 86.62 82 CYS A CA 1
ATOM 664 C C . CYS A 1 82 ? 4.273 6.336 -2.060 1.00 86.62 82 CYS A C 1
ATOM 666 O O . CYS A 1 82 ? 3.610 7.323 -1.724 1.00 86.62 82 CYS A O 1
ATOM 668 N N . ILE A 1 83 ? 4.580 5.361 -1.200 1.00 85.50 83 ILE A N 1
ATOM 669 C CA . ILE A 1 83 ? 4.114 5.344 0.192 1.00 85.50 83 ILE A CA 1
ATOM 670 C C . ILE A 1 83 ? 4.680 6.522 0.978 1.00 85.50 83 ILE A C 1
ATOM 672 O O . ILE A 1 83 ? 3.920 7.240 1.627 1.00 85.50 83 ILE A O 1
ATOM 676 N N . ASN A 1 84 ? 5.986 6.782 0.883 1.00 85.25 84 ASN A N 1
ATOM 677 C CA . ASN A 1 84 ? 6.619 7.895 1.591 1.00 85.25 84 ASN A CA 1
ATOM 678 C C . ASN A 1 84 ? 6.028 9.246 1.179 1.00 85.25 84 ASN A C 1
ATOM 680 O O . ASN A 1 84 ? 5.815 10.111 2.028 1.00 85.25 84 ASN A O 1
ATOM 684 N N . LYS A 1 85 ? 5.711 9.430 -0.108 1.00 86.06 85 LYS A N 1
ATOM 685 C CA . LYS A 1 85 ? 5.041 10.639 -0.601 1.00 86.06 85 LYS A CA 1
ATOM 686 C C . LYS A 1 85 ? 3.661 10.819 0.034 1.00 86.06 85 LYS A C 1
ATOM 688 O O . LYS A 1 85 ? 3.324 11.927 0.448 1.00 86.06 85 LYS A O 1
ATOM 693 N N . ARG A 1 86 ? 2.866 9.751 0.139 1.00 81.62 86 ARG A N 1
ATOM 694 C CA . ARG A 1 86 ? 1.525 9.804 0.742 1.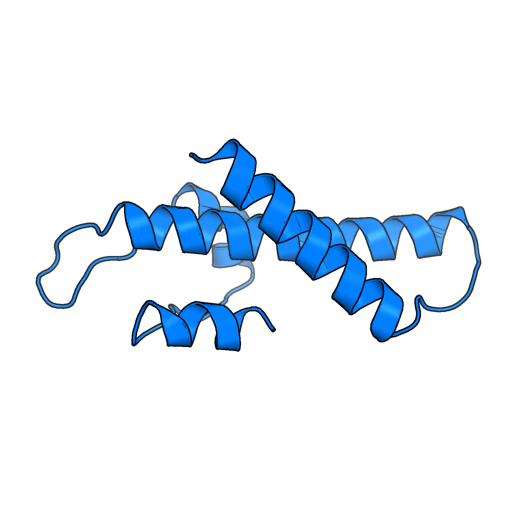00 81.62 86 ARG A CA 1
ATOM 695 C C . ARG A 1 86 ? 1.537 9.959 2.251 1.00 81.62 86 ARG A C 1
ATOM 697 O O . ARG A 1 86 ? 0.676 10.663 2.770 1.00 81.62 86 ARG A O 1
ATOM 704 N N . LEU A 1 87 ? 2.502 9.348 2.932 1.00 80.50 87 LEU A N 1
ATOM 705 C CA . LEU A 1 87 ? 2.706 9.532 4.365 1.00 80.50 87 LEU A CA 1
ATOM 706 C C . LEU A 1 87 ? 3.106 10.978 4.683 1.00 80.50 87 LEU A C 1
ATOM 708 O O . LEU A 1 87 ? 2.534 11.563 5.593 1.00 80.50 87 LEU A O 1
ATOM 712 N N . LYS A 1 88 ? 4.000 11.588 3.890 1.00 79.56 88 LYS A N 1
ATOM 713 C CA . LYS A 1 88 ? 4.383 13.003 4.049 1.00 79.56 88 LYS A CA 1
ATOM 714 C C . LYS A 1 88 ? 3.247 13.984 3.759 1.00 79.56 88 LYS A C 1
ATOM 716 O O . LYS A 1 88 ? 3.099 14.948 4.484 1.00 79.56 88 LYS A O 1
ATOM 721 N N . MET A 1 89 ? 2.440 13.735 2.726 1.00 69.62 89 MET A N 1
ATOM 722 C CA . MET A 1 89 ? 1.263 14.561 2.389 1.00 69.62 89 MET A CA 1
ATOM 723 C C . MET A 1 89 ? 0.129 14.437 3.424 1.00 69.62 89 MET A C 1
ATOM 725 O O . MET A 1 89 ? -0.833 15.194 3.404 1.00 69.62 89 MET A O 1
ATOM 729 N N . SER A 1 90 ? 0.211 13.422 4.280 1.00 50.88 90 SER A N 1
ATOM 730 C CA . SER A 1 90 ? -0.785 13.086 5.288 1.00 50.88 90 SER A CA 1
ATOM 731 C C . SER A 1 90 ? -0.486 13.687 6.674 1.00 50.88 90 SER A C 1
ATOM 733 O O . SER A 1 90 ? -1.314 13.558 7.579 1.00 50.88 90 SER A O 1
ATOM 735 N N . ILE A 1 91 ? 0.676 14.307 6.851 1.00 47.78 91 ILE A N 1
ATOM 736 C CA . ILE A 1 91 ? 1.042 15.077 8.047 1.00 47.78 91 ILE A CA 1
ATOM 737 C C . ILE A 1 91 ? 0.602 16.521 7.831 1.00 47.78 91 ILE A C 1
ATOM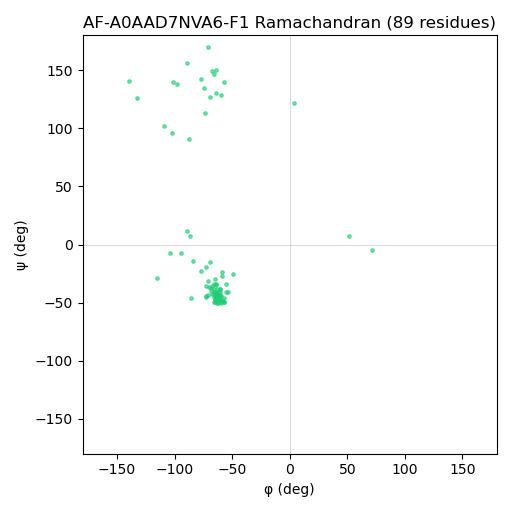 739 O O . ILE A 1 91 ? 0.044 17.087 8.792 1.00 47.78 91 ILE A O 1
#

Organism: NCBI:txid230809

Mean predicted aligned error: 7.65 Å

Solvent-accessible surface area (backbone atoms only — not comparable to full-atom values): 5530 Å² total; per-residue (Å²): 108,73,68,60,64,44,57,76,78,43,95,76,78,80,84,87,42,73,68,49,59,78,38,34,88,75,54,79,48,53,46,100,83,69,47,73,36,67,69,56,30,52,51,48,31,52,53,49,52,52,51,51,49,48,56,51,49,55,53,50,48,40,71,72,68,71,54,78,78,81,51,72,66,57,53,49,51,51,49,50,53,52,50,53,51,54,56,61,75,69,110